Protein AF-A0AAI9TWX5-F1 (afdb_monomer_lite)

InterPro domains:
  IPR007213 Methyltransferase Ppm1/Ppm2/Tcmp [PF04072] (27-143)
  IPR029063 S-adenosyl-L-methionine-dependent methyltransferase superfamily [G3DSA:3.40.50.150] (15-150)
  IPR029063 S-adenosyl-L-methionine-dependent methyltransferase superfamily [SSF53335] (21-144)

Structure (mmCIF, N/CA/C/O backbone):
data_AF-A0AAI9TWX5-F1
#
_entry.id   AF-A0AAI9TWX5-F1
#
loop_
_atom_site.group_PDB
_atom_site.id
_atom_site.type_symbol
_atom_site.label_atom_id
_atom_site.label_alt_id
_atom_site.label_comp_id
_atom_site.label_asym_id
_atom_site.label_entity_id
_atom_site.label_seq_id
_atom_site.pdbx_PDB_ins_code
_atom_site.Cartn_x
_atom_site.Cartn_y
_atom_site.Cartn_z
_atom_site.occupancy
_atom_site.B_iso_or_equiv
_atom_site.auth_seq_id
_atom_site.auth_comp_id
_atom_site.auth_asym_id
_atom_site.auth_atom_id
_atom_site.pdbx_PDB_model_num
ATOM 1 N N . MET A 1 1 ? 1.378 -24.196 -44.744 1.00 39.31 1 MET A N 1
ATOM 2 C CA . MET A 1 1 ? 2.026 -22.899 -44.456 1.00 39.31 1 MET A CA 1
ATOM 3 C C . MET A 1 1 ? 1.800 -22.598 -42.980 1.00 39.31 1 MET A C 1
ATOM 5 O O . MET A 1 1 ? 0.645 -22.384 -42.634 1.00 39.31 1 MET A O 1
ATOM 9 N N . PRO A 1 2 ? 2.807 -22.680 -42.094 1.00 39.66 2 PRO A N 1
ATOM 10 C CA . PRO A 1 2 ? 2.651 -22.270 -40.703 1.00 39.66 2 PRO A CA 1
ATOM 11 C C . PRO A 1 2 ? 3.257 -20.874 -40.489 1.00 39.66 2 PRO A C 1
ATOM 13 O O . PRO A 1 2 ? 4.423 -20.663 -40.803 1.00 39.66 2 PRO A O 1
ATOM 16 N N . SER A 1 3 ? 2.481 -19.933 -39.953 1.00 33.06 3 SER A N 1
ATOM 17 C CA . SER A 1 3 ? 2.967 -18.651 -39.409 1.00 33.06 3 SER A CA 1
ATOM 18 C C . SER A 1 3 ? 1.775 -17.883 -38.832 1.00 33.06 3 SER A C 1
ATOM 20 O O . SER A 1 3 ? 0.783 -17.742 -39.537 1.00 33.06 3 SER A O 1
ATOM 22 N N . SER A 1 4 ? 1.756 -17.319 -37.629 1.00 37.31 4 SER A N 1
ATOM 23 C CA . SER A 1 4 ? 2.656 -17.333 -36.471 1.00 37.31 4 SER A CA 1
ATOM 24 C C . SER A 1 4 ? 1.965 -16.436 -35.434 1.00 37.31 4 SER A C 1
ATOM 26 O O . SER A 1 4 ? 2.037 -15.214 -35.558 1.00 37.31 4 SER A O 1
ATOM 28 N N . ASP A 1 5 ? 1.281 -17.010 -34.445 1.00 36.19 5 ASP A N 1
ATOM 29 C CA . ASP A 1 5 ? 0.771 -16.244 -33.303 1.00 36.19 5 ASP A CA 1
ATOM 30 C C . ASP A 1 5 ? 1.922 -16.003 -32.325 1.00 36.19 5 ASP A C 1
ATOM 32 O O . ASP A 1 5 ? 2.301 -16.869 -31.538 1.00 36.19 5 ASP A O 1
ATOM 36 N N . SER A 1 6 ? 2.525 -14.817 -32.396 1.00 36.66 6 SER A N 1
ATOM 37 C CA . SER A 1 6 ? 3.521 -14.366 -31.428 1.00 36.66 6 SER A CA 1
ATOM 38 C C . SER A 1 6 ? 2.840 -13.607 -30.285 1.00 36.66 6 SER A C 1
ATOM 40 O O . SER A 1 6 ? 2.876 -12.377 -30.231 1.00 36.66 6 SER A O 1
ATOM 42 N N . SER A 1 7 ? 2.232 -14.330 -29.342 1.00 40.00 7 SER A N 1
ATOM 43 C CA . SER A 1 7 ? 1.865 -13.782 -28.031 1.00 40.00 7 SER A CA 1
ATOM 44 C C . SER A 1 7 ? 3.124 -13.670 -27.161 1.00 40.00 7 SER A C 1
ATOM 46 O O . SER A 1 7 ? 3.442 -14.551 -26.360 1.00 40.00 7 SER A O 1
ATOM 48 N N . GLY A 1 8 ? 3.899 -12.605 -27.373 1.00 31.39 8 GLY A N 1
ATOM 49 C CA . GLY A 1 8 ? 5.125 -12.332 -26.627 1.00 31.39 8 GLY A CA 1
ATOM 50 C C . GLY A 1 8 ? 4.840 -11.847 -25.206 1.00 31.39 8 GLY A C 1
ATOM 51 O O . GLY A 1 8 ? 4.739 -10.646 -24.970 1.00 31.39 8 GLY A O 1
ATOM 52 N N . GLY A 1 9 ? 4.747 -12.771 -24.248 1.00 33.78 9 GLY A N 1
ATOM 53 C CA . GLY A 1 9 ? 4.851 -12.442 -22.827 1.00 33.78 9 GLY A CA 1
ATOM 54 C C . GLY A 1 9 ? 6.259 -11.930 -22.507 1.00 33.78 9 GLY A C 1
ATOM 55 O O . GLY A 1 9 ? 7.243 -12.648 -22.680 1.00 33.78 9 GLY A O 1
ATOM 56 N N . LEU A 1 10 ? 6.379 -10.683 -22.049 1.00 40.03 10 LEU A N 1
ATOM 57 C CA . LEU A 1 10 ? 7.657 -10.092 -21.640 1.00 40.03 10 LEU A CA 1
ATOM 58 C C . LEU A 1 10 ? 7.963 -10.431 -20.175 1.00 40.03 10 LEU A C 1
ATOM 60 O O . LEU A 1 10 ? 7.871 -9.580 -19.296 1.00 40.03 10 LEU A O 1
ATOM 64 N N . GLY A 1 11 ? 8.356 -11.677 -19.914 1.00 43.06 11 GLY A N 1
ATOM 65 C CA . GLY A 1 11 ? 8.898 -12.077 -18.615 1.00 43.06 11 GLY A CA 1
ATOM 66 C C . GLY A 1 11 ? 10.369 -11.710 -18.478 1.00 43.06 11 GLY A C 1
ATOM 67 O O . GLY A 1 11 ? 11.186 -12.208 -19.250 1.00 43.06 11 GLY A O 1
ATOM 68 N N . LYS A 1 12 ? 10.722 -10.855 -17.507 1.00 43.06 12 LYS A N 1
ATOM 69 C CA . LYS A 1 12 ? 12.115 -10.634 -17.073 1.00 43.06 12 LYS A CA 1
ATOM 70 C C . LYS A 1 12 ? 12.163 -10.357 -15.560 1.00 43.06 12 LYS A C 1
ATOM 72 O O . LYS A 1 12 ? 11.802 -9.268 -15.128 1.00 43.06 12 LYS A O 1
ATOM 77 N N . GLY A 1 13 ? 12.602 -11.368 -14.797 1.00 52.06 13 GLY A N 1
ATOM 78 C CA . GLY A 1 13 ? 12.631 -11.444 -13.323 1.00 52.06 13 GLY A CA 1
ATOM 79 C C . GLY A 1 13 ? 11.756 -12.592 -12.784 1.00 52.06 13 GLY A C 1
ATOM 80 O O . GLY A 1 13 ? 10.927 -13.117 -13.522 1.00 52.06 13 GLY A O 1
ATOM 81 N N . LYS A 1 14 ? 11.896 -12.991 -11.503 1.00 47.78 14 LYS A N 1
ATOM 82 C CA . LYS A 1 14 ? 11.031 -14.023 -10.859 1.00 47.78 14 LYS A CA 1
ATOM 83 C C . LYS A 1 14 ? 9.537 -13.629 -10.855 1.00 47.78 14 LYS A C 1
ATOM 85 O O . LYS A 1 14 ? 8.672 -14.450 -10.575 1.00 47.78 14 LYS A O 1
ATOM 90 N N . VAL A 1 15 ? 9.255 -12.377 -11.208 1.00 50.12 15 VAL A N 1
ATOM 91 C CA . VAL A 1 15 ? 7.939 -11.772 -11.356 1.00 50.12 15 VAL A CA 1
ATOM 92 C C . VAL A 1 15 ? 7.678 -11.560 -12.854 1.00 50.12 15 VAL A C 1
ATOM 94 O O . VAL A 1 15 ? 8.279 -10.697 -13.490 1.00 50.12 15 VAL A O 1
ATOM 97 N N . THR A 1 16 ? 6.805 -12.384 -13.435 1.00 50.84 16 THR A N 1
ATOM 98 C CA . THR A 1 16 ? 6.336 -12.236 -14.824 1.00 50.84 16 THR A CA 1
ATOM 99 C C . THR A 1 16 ? 4.985 -11.542 -14.774 1.00 50.84 16 THR A C 1
ATOM 101 O O . THR A 1 16 ? 4.059 -12.099 -14.190 1.00 50.84 16 THR A O 1
ATOM 104 N N . LEU A 1 17 ? 4.865 -10.341 -15.346 1.00 53.94 17 LEU A N 1
ATOM 105 C CA . LEU A 1 17 ? 3.608 -9.593 -15.340 1.00 53.94 17 LEU A CA 1
ATOM 106 C C . LEU A 1 17 ? 3.146 -9.292 -16.768 1.00 53.94 17 LEU A C 1
ATOM 108 O O . LEU A 1 17 ? 3.936 -8.828 -17.586 1.00 53.94 17 LEU A O 1
ATOM 112 N N . SER A 1 18 ? 1.875 -9.562 -17.073 1.00 52.69 18 SER A N 1
ATOM 113 C CA . SER A 1 18 ? 1.251 -9.310 -18.381 1.00 52.69 18 SER A CA 1
ATOM 114 C C . SER A 1 18 ? -0.082 -8.567 -18.232 1.00 52.69 18 SER A C 1
ATOM 116 O O . SER A 1 18 ? -0.907 -8.936 -17.394 1.00 52.69 18 SER A O 1
ATOM 118 N N . GLY A 1 19 ? -0.334 -7.549 -19.063 1.00 58.41 19 GLY A N 1
ATOM 119 C CA . GLY A 1 19 ? -1.632 -6.863 -19.146 1.00 58.41 19 GLY A CA 1
ATOM 120 C C . GLY A 1 19 ? -1.969 -6.012 -17.913 1.00 58.41 19 GLY A C 1
ATOM 121 O O . GLY A 1 19 ? -1.218 -5.110 -17.557 1.00 58.41 19 GLY A O 1
ATOM 122 N N . ALA A 1 20 ? -3.099 -6.290 -17.245 1.00 57.56 20 ALA A N 1
ATOM 123 C CA . ALA A 1 20 ? -3.622 -5.516 -16.103 1.00 57.56 20 ALA A CA 1
ATOM 124 C C . ALA A 1 20 ? -2.606 -5.301 -14.958 1.00 57.56 20 ALA A C 1
ATOM 126 O O . ALA A 1 20 ? -2.674 -4.309 -14.231 1.00 57.56 20 ALA A O 1
ATOM 127 N N . GLN A 1 21 ? -1.629 -6.200 -14.831 1.00 64.94 21 GLN A N 1
ATOM 128 C CA . GLN A 1 21 ? -0.552 -6.114 -13.849 1.00 64.94 21 GLN A CA 1
ATOM 129 C C . GLN A 1 21 ? 0.410 -4.931 -14.092 1.00 64.94 21 GLN A C 1
ATOM 131 O O . GLN A 1 21 ? 0.963 -4.394 -13.132 1.00 64.94 21 GLN A O 1
ATOM 136 N N . GLU A 1 22 ? 0.554 -4.443 -15.331 1.00 66.62 22 GLU A N 1
ATOM 137 C CA . GLU A 1 22 ? 1.348 -3.238 -15.626 1.00 66.62 22 GLU A CA 1
ATOM 138 C C . GLU A 1 22 ? 0.706 -1.978 -15.024 1.00 66.62 22 GLU A C 1
ATOM 140 O O . GLU A 1 22 ? 1.395 -1.131 -14.454 1.00 66.62 22 GLU A O 1
ATOM 145 N N . THR A 1 23 ? -0.629 -1.868 -15.067 1.00 71.25 23 THR A N 1
ATOM 146 C CA . THR A 1 23 ? -1.355 -0.743 -14.451 1.00 71.25 23 THR A CA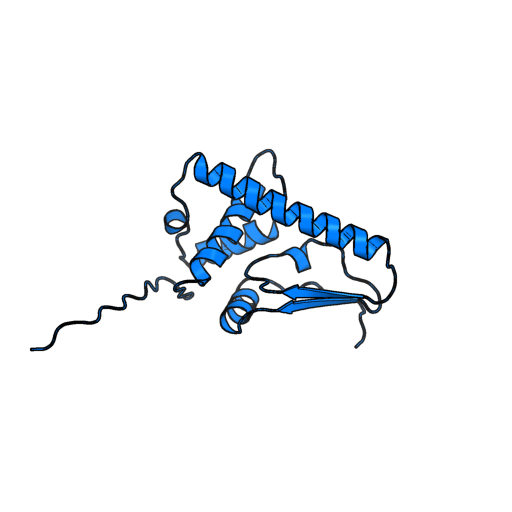 1
ATOM 147 C C . THR A 1 23 ? -1.225 -0.748 -12.923 1.00 71.25 23 THR A C 1
ATOM 149 O O . THR A 1 23 ? -1.092 0.315 -12.307 1.00 71.25 23 THR A O 1
ATOM 152 N N . LEU A 1 24 ? -1.202 -1.930 -12.295 1.00 82.38 24 LEU A N 1
ATOM 153 C CA . LEU A 1 24 ? -0.967 -2.068 -10.852 1.00 82.38 24 LEU A CA 1
ATOM 154 C C . LEU A 1 24 ? 0.391 -1.478 -10.455 1.00 82.38 24 LEU A C 1
ATOM 156 O O . LEU A 1 24 ? 0.459 -0.635 -9.553 1.00 82.38 24 LEU A O 1
ATOM 160 N N . LEU A 1 25 ? 1.449 -1.862 -11.175 1.00 86.81 25 LEU A N 1
ATOM 161 C CA . LEU A 1 25 ? 2.804 -1.362 -10.944 1.00 86.81 25 LEU A CA 1
ATOM 162 C C . LEU A 1 25 ? 2.954 0.125 -11.260 1.00 86.81 25 LEU A C 1
ATOM 164 O O . LEU A 1 25 ? 3.676 0.820 -10.548 1.00 86.81 25 LEU A O 1
ATOM 168 N N . LEU A 1 26 ? 2.242 0.634 -12.267 1.00 87.56 26 LEU A N 1
ATOM 169 C CA . LEU A 1 26 ? 2.246 2.056 -12.600 1.00 87.56 26 LEU A CA 1
ATOM 170 C C . LEU A 1 26 ? 1.754 2.907 -11.420 1.00 87.56 26 LEU A C 1
ATOM 172 O O . LEU A 1 26 ? 2.400 3.886 -11.045 1.00 87.56 26 LEU A O 1
ATOM 176 N N . THR A 1 27 ? 0.628 2.534 -10.800 1.00 91.31 27 THR A N 1
ATOM 177 C CA . THR A 1 27 ? 0.101 3.304 -9.660 1.00 91.31 27 THR A CA 1
ATOM 178 C C . THR A 1 27 ? 0.943 3.137 -8.396 1.00 91.31 27 THR A C 1
ATOM 180 O O . THR A 1 27 ? 1.068 4.090 -7.628 1.00 91.31 27 THR A O 1
ATOM 183 N N . LEU A 1 28 ? 1.535 1.958 -8.182 1.00 93.62 28 LEU A N 1
ATOM 184 C CA . LEU A 1 28 ? 2.502 1.721 -7.109 1.00 93.62 28 LEU A CA 1
ATOM 185 C C . LEU A 1 28 ? 3.724 2.634 -7.268 1.00 93.62 28 LEU A C 1
ATOM 187 O O . LEU A 1 28 ? 4.077 3.368 -6.348 1.00 93.62 28 LEU A O 1
ATOM 191 N N . PHE A 1 29 ? 4.317 2.648 -8.461 1.00 92.25 29 PHE A N 1
ATOM 192 C CA . PHE A 1 29 ? 5.481 3.468 -8.764 1.00 92.25 29 PHE A CA 1
ATOM 193 C C . PHE A 1 29 ? 5.181 4.967 -8.668 1.00 92.25 29 PHE A C 1
ATOM 195 O O . PHE A 1 29 ? 5.991 5.722 -8.140 1.00 92.25 29 PHE A O 1
ATOM 202 N N . ALA A 1 30 ? 3.997 5.402 -9.103 1.00 93.06 30 ALA A N 1
ATOM 203 C CA . ALA A 1 30 ? 3.527 6.774 -8.926 1.00 93.06 30 ALA A CA 1
ATOM 204 C C . ALA A 1 30 ? 3.504 7.213 -7.450 1.00 93.06 30 ALA A C 1
ATOM 206 O O . ALA A 1 30 ? 3.964 8.311 -7.137 1.00 93.06 30 ALA A O 1
ATOM 207 N N . ARG A 1 31 ? 3.024 6.357 -6.537 1.00 95.81 31 ARG A N 1
ATOM 208 C CA . ARG A 1 31 ? 3.035 6.650 -5.092 1.00 95.81 31 ARG A CA 1
ATOM 209 C C . ARG A 1 31 ? 4.450 6.661 -4.513 1.00 95.81 31 ARG A C 1
ATOM 211 O O . ARG A 1 31 ? 4.757 7.534 -3.709 1.00 95.81 31 ARG A O 1
ATOM 218 N N . ALA A 1 32 ? 5.328 5.766 -4.969 1.00 95.44 32 ALA A N 1
ATOM 219 C CA . ALA A 1 32 ? 6.743 5.804 -4.597 1.00 95.44 32 ALA A CA 1
ATOM 220 C C . ALA A 1 32 ? 7.425 7.105 -5.066 1.00 95.44 32 ALA A C 1
ATOM 222 O O . ALA A 1 32 ? 8.174 7.715 -4.313 1.00 95.44 32 ALA A O 1
ATOM 223 N N . LYS A 1 33 ? 7.114 7.586 -6.279 1.00 93.44 33 LYS A N 1
ATOM 224 C CA . LYS A 1 33 ? 7.616 8.873 -6.790 1.00 93.44 33 LYS A CA 1
ATOM 225 C C . LYS A 1 33 ? 7.110 10.081 -6.015 1.00 93.44 33 LYS A C 1
ATOM 227 O O . LYS A 1 33 ? 7.870 11.026 -5.828 1.00 93.44 33 LYS A O 1
ATOM 232 N N . ASP A 1 34 ? 5.863 10.051 -5.553 1.00 95.75 34 ASP A N 1
ATOM 233 C CA . ASP A 1 34 ? 5.361 11.058 -4.618 1.00 95.75 34 ASP A CA 1
ATOM 234 C C . ASP A 1 34 ? 6.163 11.043 -3.311 1.00 95.75 34 ASP A C 1
ATOM 236 O O . ASP A 1 34 ? 6.636 12.097 -2.897 1.00 95.75 34 ASP A O 1
ATOM 240 N N . ALA A 1 35 ? 6.388 9.863 -2.722 1.00 96.56 35 ALA A N 1
ATOM 241 C CA . ALA A 1 35 ? 7.137 9.694 -1.474 1.00 96.56 35 ALA A CA 1
ATOM 242 C C . ALA A 1 35 ? 8.618 10.120 -1.564 1.00 96.56 35 ALA A C 1
ATOM 244 O O . ALA A 1 35 ? 9.169 10.608 -0.583 1.00 96.56 35 ALA A O 1
ATOM 245 N N . GLU A 1 36 ? 9.254 9.978 -2.733 1.00 94.38 36 GLU A N 1
ATOM 246 C CA . GLU A 1 36 ? 10.614 10.478 -3.004 1.00 94.38 36 GLU A CA 1
ATOM 247 C C . GLU A 1 36 ? 10.674 12.011 -3.179 1.00 94.38 36 GLU A C 1
ATOM 249 O O . GLU A 1 36 ? 11.760 12.595 -3.180 1.00 94.38 36 GLU A O 1
ATOM 254 N N . SER A 1 37 ? 9.535 12.682 -3.388 1.00 93.00 37 SER A N 1
ATOM 255 C CA . SER A 1 37 ? 9.510 14.120 -3.671 1.00 93.00 37 SER A CA 1
ATOM 256 C C . SER A 1 37 ? 9.792 14.967 -2.424 1.00 93.00 37 SER A C 1
ATOM 258 O O . SER A 1 37 ? 9.544 14.562 -1.293 1.00 93.00 37 SER A O 1
ATOM 260 N N . SER A 1 38 ? 10.260 16.204 -2.618 1.00 93.88 38 SER A N 1
ATOM 261 C CA . SER A 1 38 ? 10.533 17.131 -1.507 1.00 93.88 38 SER A CA 1
ATOM 262 C C . SER A 1 38 ? 9.276 17.621 -0.778 1.00 93.88 38 SER A C 1
ATOM 264 O O . SER A 1 38 ? 9.377 18.198 0.305 1.00 93.88 38 SER A O 1
ATOM 266 N N . ARG A 1 39 ? 8.093 17.442 -1.380 1.00 95.00 39 ARG A N 1
ATOM 267 C CA . ARG A 1 39 ? 6.789 17.858 -0.844 1.00 95.00 39 ARG A CA 1
ATOM 268 C C . ARG A 1 39 ? 5.727 16.804 -1.195 1.00 95.00 39 ARG A C 1
ATOM 270 O O . ARG A 1 39 ? 4.881 17.075 -2.050 1.00 95.00 39 ARG A O 1
ATOM 277 N N . PRO A 1 40 ? 5.780 15.614 -0.571 1.00 96.69 40 PRO A N 1
ATOM 278 C CA . PRO A 1 40 ? 4.882 14.513 -0.901 1.00 96.69 40 PRO A CA 1
ATOM 279 C C . PRO A 1 40 ? 3.430 14.844 -0.530 1.00 96.69 40 PRO A C 1
ATOM 281 O O . PRO A 1 40 ? 3.167 15.434 0.520 1.00 96.69 40 PRO A O 1
ATOM 284 N N . ILE A 1 41 ? 2.474 14.435 -1.368 1.00 97.75 41 ILE A N 1
ATOM 285 C CA . ILE A 1 41 ? 1.034 14.562 -1.095 1.00 97.75 41 ILE A CA 1
ATOM 286 C C . ILE A 1 41 ? 0.573 13.455 -0.147 1.00 97.75 41 ILE A C 1
ATOM 288 O O . ILE A 1 41 ? -0.197 13.697 0.785 1.00 97.75 41 ILE A O 1
ATOM 292 N N . LEU A 1 42 ? 1.009 12.226 -0.420 1.00 98.00 42 LEU A N 1
ATOM 293 C CA . LEU A 1 42 ? 0.597 11.026 0.297 1.00 98.00 42 LEU A CA 1
ATOM 294 C C . LEU A 1 42 ? 1.707 10.486 1.188 1.00 98.00 42 LEU A C 1
ATOM 296 O O . LEU A 1 42 ? 1.417 10.013 2.285 1.00 98.00 42 LEU A O 1
ATOM 300 N N . ASN A 1 43 ? 2.954 10.582 0.723 1.00 97.69 43 ASN A N 1
ATOM 301 C CA . ASN A 1 43 ? 4.133 10.083 1.424 1.00 97.69 43 ASN A CA 1
ATOM 302 C C . ASN A 1 43 ? 4.050 8.580 1.760 1.00 97.69 43 ASN A C 1
ATOM 304 O O . ASN A 1 43 ? 4.261 8.157 2.896 1.00 97.69 43 ASN A O 1
ATOM 308 N N . ASP A 1 44 ? 3.695 7.766 0.766 1.00 97.81 44 ASP A N 1
ATOM 309 C CA . ASP A 1 44 ? 3.540 6.317 0.908 1.00 97.81 44 ASP A CA 1
ATOM 310 C C . ASP A 1 44 ? 4.902 5.607 0.976 1.00 97.81 44 ASP A C 1
ATOM 312 O O . ASP A 1 44 ? 5.418 5.112 -0.026 1.00 97.81 44 ASP A O 1
ATOM 316 N N . GLN A 1 45 ? 5.489 5.572 2.174 1.00 97.19 45 GLN A N 1
ATOM 317 C CA . GLN A 1 45 ? 6.786 4.928 2.418 1.00 97.19 45 GLN A CA 1
ATOM 318 C C . GLN A 1 45 ? 6.745 3.415 2.156 1.00 97.19 45 GLN A C 1
ATOM 320 O O . GLN A 1 45 ? 7.706 2.855 1.643 1.00 97.19 45 GLN A O 1
ATOM 325 N N . TYR A 1 46 ? 5.600 2.762 2.374 1.00 96.62 46 TYR A N 1
ATOM 326 C CA . TYR A 1 46 ? 5.433 1.352 2.016 1.00 96.62 46 TYR A CA 1
ATOM 327 C C . TYR A 1 46 ? 5.540 1.138 0.504 1.00 96.62 46 TYR A C 1
ATOM 329 O O . TYR A 1 46 ? 6.206 0.208 0.062 1.00 96.62 46 TYR A O 1
ATOM 337 N N . ALA A 1 47 ? 4.918 1.998 -0.312 1.00 95.94 47 ALA A N 1
ATOM 338 C CA . ALA A 1 47 ? 5.070 1.917 -1.764 1.00 95.94 47 ALA A CA 1
ATOM 339 C C . ALA A 1 47 ? 6.527 2.113 -2.202 1.00 95.94 47 ALA A C 1
ATOM 341 O O . ALA A 1 47 ? 6.971 1.433 -3.128 1.00 95.94 47 ALA A O 1
ATOM 342 N N . LEU A 1 48 ? 7.263 3.013 -1.543 1.00 95.75 48 LEU A N 1
ATOM 343 C CA . LEU A 1 48 ? 8.685 3.224 -1.806 1.00 95.75 48 LEU A CA 1
ATOM 344 C C . LEU A 1 48 ? 9.506 1.957 -1.522 1.00 95.75 48 LEU A C 1
ATOM 346 O O . LEU A 1 48 ? 10.243 1.506 -2.403 1.00 95.75 48 LEU A O 1
ATOM 350 N N . ASP A 1 49 ? 9.303 1.339 -0.359 1.00 95.56 49 ASP A N 1
ATOM 351 C CA . ASP A 1 49 ? 9.98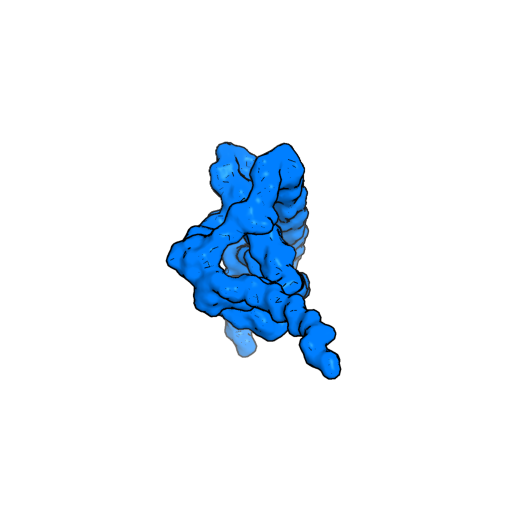3 0.101 0.038 1.00 95.56 49 ASP A CA 1
ATOM 352 C C . ASP A 1 49 ? 9.672 -1.057 -0.921 1.00 95.56 49 ASP A C 1
ATOM 354 O O . ASP A 1 49 ? 10.579 -1.737 -1.405 1.00 95.56 49 ASP A O 1
ATOM 358 N N . ILE A 1 50 ? 8.394 -1.245 -1.272 1.00 94.25 50 ILE A N 1
ATOM 359 C CA . ILE A 1 50 ? 7.955 -2.294 -2.206 1.00 94.25 50 ILE A CA 1
ATOM 360 C C . ILE A 1 50 ? 8.598 -2.087 -3.584 1.00 94.25 50 ILE A C 1
ATOM 362 O O . ILE A 1 50 ? 9.076 -3.039 -4.203 1.00 94.25 50 ILE A O 1
ATOM 366 N N . VAL A 1 51 ? 8.637 -0.847 -4.084 1.00 93.31 51 VAL A N 1
ATOM 367 C CA . VAL A 1 51 ? 9.293 -0.529 -5.362 1.00 93.31 51 VAL A CA 1
ATOM 368 C C . VAL A 1 51 ? 10.787 -0.823 -5.300 1.00 93.31 51 VAL A C 1
ATOM 370 O O . VAL A 1 51 ? 11.329 -1.330 -6.283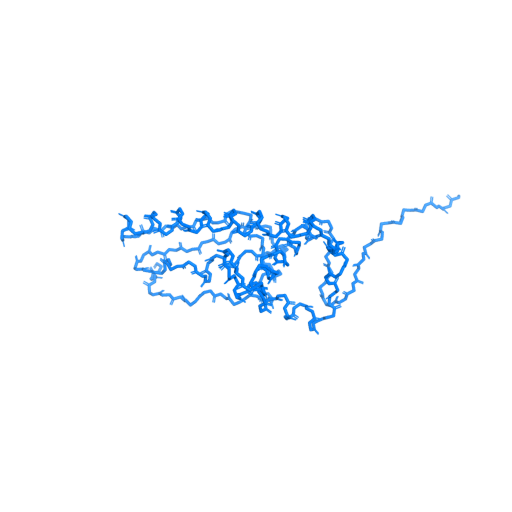 1.00 93.31 51 VAL A O 1
ATOM 373 N N . SER A 1 52 ? 11.452 -0.531 -4.178 1.00 92.75 52 SER A N 1
ATOM 374 C CA . SER A 1 52 ? 12.861 -0.886 -3.985 1.00 92.75 52 SER A CA 1
ATOM 375 C C . SER A 1 52 ? 13.059 -2.399 -4.053 1.00 92.75 52 SER A C 1
ATOM 377 O O . SER A 1 52 ? 13.841 -2.869 -4.874 1.00 92.75 52 SER A O 1
ATOM 379 N N . GLN A 1 53 ? 12.270 -3.173 -3.303 1.00 91.50 53 GLN A N 1
ATOM 380 C CA . GLN A 1 53 ? 12.343 -4.636 -3.312 1.00 91.50 53 GLN A CA 1
ATOM 381 C C . GLN A 1 53 ? 12.111 -5.225 -4.714 1.00 91.50 53 GLN A C 1
ATOM 383 O O . GLN A 1 53 ? 12.809 -6.150 -5.126 1.00 91.50 53 GLN A O 1
ATOM 388 N N . ILE A 1 54 ? 11.146 -4.694 -5.472 1.00 88.81 54 ILE A N 1
ATOM 389 C CA . ILE A 1 54 ? 10.860 -5.151 -6.840 1.00 88.81 54 ILE A CA 1
ATOM 390 C C . ILE A 1 54 ? 12.025 -4.819 -7.795 1.00 88.81 54 ILE A C 1
ATOM 392 O O . ILE A 1 54 ? 12.369 -5.640 -8.649 1.00 88.81 54 ILE A O 1
ATOM 396 N N . LYS A 1 55 ? 12.670 -3.652 -7.641 1.00 88.62 55 LYS A N 1
ATOM 397 C CA . LYS A 1 55 ? 13.885 -3.299 -8.402 1.00 88.62 55 LYS A CA 1
ATOM 398 C C . LYS A 1 55 ? 15.043 -4.241 -8.081 1.00 88.62 55 LYS A C 1
ATOM 400 O O . LYS A 1 55 ? 15.707 -4.699 -9.008 1.00 88.62 55 LYS A O 1
ATOM 405 N N . ASP A 1 56 ? 15.245 -4.574 -6.808 1.00 89.00 56 ASP A N 1
ATOM 406 C CA . ASP A 1 56 ? 16.312 -5.482 -6.365 1.00 89.00 56 ASP A CA 1
ATOM 407 C C . ASP A 1 56 ? 16.131 -6.905 -6.921 1.00 89.00 56 ASP A C 1
ATOM 409 O O . ASP A 1 56 ? 17.100 -7.628 -7.146 1.00 89.00 56 ASP A O 1
ATOM 413 N N . GLN A 1 57 ? 14.891 -7.295 -7.233 1.00 84.81 57 GLN A N 1
ATOM 414 C CA . GLN A 1 57 ? 14.560 -8.548 -7.924 1.00 84.81 57 GLN A CA 1
ATOM 415 C C . GLN A 1 57 ? 14.728 -8.482 -9.457 1.00 84.81 57 GLN A C 1
ATOM 417 O O . GLN A 1 57 ? 14.443 -9.461 -10.154 1.00 84.81 57 GLN A O 1
ATOM 422 N N . GLY A 1 58 ? 15.201 -7.352 -9.990 1.00 82.56 58 GLY A N 1
ATOM 423 C CA . GLY A 1 58 ? 15.567 -7.174 -11.395 1.00 82.56 58 GLY A CA 1
ATOM 424 C C . GLY A 1 58 ? 14.479 -6.581 -12.294 1.00 82.56 58 GLY A C 1
ATOM 425 O O . GLY A 1 58 ? 14.652 -6.575 -13.513 1.00 82.56 58 GLY A O 1
ATOM 426 N N . TYR A 1 59 ? 13.369 -6.081 -11.740 1.00 82.31 59 TYR A N 1
ATOM 427 C CA . TYR A 1 59 ? 12.331 -5.430 -12.543 1.00 82.31 59 TYR A CA 1
ATOM 428 C C . TYR A 1 59 ? 12.693 -3.971 -12.867 1.00 82.31 59 TYR A C 1
ATOM 430 O O . TYR A 1 59 ? 12.994 -3.169 -11.980 1.00 82.31 59 TYR A O 1
ATOM 438 N N . ASP A 1 60 ? 12.600 -3.597 -14.146 1.00 80.62 60 ASP A N 1
ATOM 439 C CA . ASP A 1 60 ? 12.889 -2.237 -14.608 1.00 80.62 60 ASP A CA 1
ATOM 440 C C . ASP A 1 60 ? 11.617 -1.383 -14.763 1.00 80.62 60 ASP A C 1
ATOM 442 O O . ASP A 1 60 ? 10.888 -1.461 -15.758 1.00 80.62 60 ASP A O 1
ATOM 446 N N . PHE A 1 61 ? 11.394 -0.484 -13.800 1.00 79.25 61 PHE A N 1
ATOM 447 C CA . PHE A 1 61 ? 10.283 0.470 -13.825 1.00 79.25 61 PHE A CA 1
ATOM 448 C C . PHE A 1 61 ? 10.395 1.545 -14.915 1.00 79.25 61 PHE A C 1
ATOM 450 O O . PHE A 1 61 ? 9.380 2.177 -15.211 1.00 79.25 61 PHE A O 1
ATOM 457 N N . LYS A 1 62 ? 11.554 1.739 -15.567 1.00 70.56 62 LYS A N 1
ATOM 458 C CA . LYS A 1 62 ? 11.701 2.718 -16.665 1.00 70.56 62 LYS A CA 1
ATOM 459 C C . LYS A 1 62 ? 10.732 2.449 -17.813 1.00 70.56 62 LYS A C 1
ATOM 461 O O . LYS A 1 62 ? 10.288 3.384 -18.468 1.00 70.56 62 LYS A O 1
ATOM 466 N N . ARG A 1 63 ? 10.345 1.186 -18.018 1.00 61.75 63 ARG A N 1
ATOM 467 C CA . ARG A 1 63 ? 9.345 0.790 -19.023 1.00 61.75 63 ARG A CA 1
ATOM 468 C C . ARG A 1 63 ? 7.928 1.256 -18.689 1.00 61.75 63 ARG A C 1
ATOM 470 O O . ARG A 1 63 ? 7.102 1.373 -19.582 1.00 61.75 63 ARG A O 1
ATOM 477 N N . THR A 1 64 ? 7.671 1.539 -17.415 1.00 61.16 64 THR A N 1
ATOM 478 C CA . THR A 1 64 ? 6.357 1.937 -16.895 1.00 61.16 64 THR A CA 1
ATOM 479 C C . THR A 1 64 ? 6.182 3.461 -16.918 1.00 61.16 64 THR A C 1
ATOM 481 O O . THR A 1 64 ? 5.066 3.949 -16.790 1.00 61.16 64 THR A O 1
ATOM 484 N N . THR A 1 65 ? 7.257 4.241 -17.099 1.00 59.94 65 THR A N 1
ATOM 485 C CA . THR A 1 65 ? 7.199 5.711 -17.068 1.00 59.94 65 THR A CA 1
ATOM 486 C C . THR A 1 65 ? 8.093 6.355 -18.123 1.00 59.94 65 THR A C 1
ATOM 488 O O . THR A 1 65 ? 9.318 6.322 -18.008 1.00 59.94 65 THR A O 1
ATOM 491 N N . ALA A 1 66 ? 7.495 7.047 -19.093 1.00 54.69 66 ALA A N 1
ATOM 492 C CA . ALA A 1 66 ? 8.209 8.044 -19.885 1.00 54.69 66 ALA A CA 1
ATOM 493 C C . ALA A 1 66 ? 8.390 9.302 -19.012 1.00 54.69 66 ALA A C 1
ATOM 495 O O . ALA A 1 66 ? 7.453 10.076 -18.810 1.00 54.69 66 ALA A O 1
ATOM 496 N N . GLY A 1 67 ? 9.571 9.454 -18.405 1.00 53.88 67 GLY A N 1
ATOM 497 C CA . GLY A 1 67 ? 9.896 10.557 -17.496 1.00 53.88 67 GLY A CA 1
ATOM 498 C C . GLY A 1 67 ? 9.654 11.926 -18.140 1.00 53.88 67 GLY A C 1
ATOM 499 O O . GLY A 1 67 ? 10.374 12.323 -19.049 1.00 53.88 67 GLY A O 1
ATOM 500 N N . GLY A 1 68 ? 8.632 12.640 -17.666 1.00 60.38 68 GLY A N 1
ATOM 501 C CA . GLY A 1 68 ? 8.206 13.936 -18.193 1.00 60.38 68 GLY A CA 1
ATOM 502 C C . GLY A 1 68 ? 7.111 14.585 -17.331 1.00 60.38 68 GLY A C 1
ATOM 503 O O . GLY A 1 68 ? 6.668 13.976 -16.353 1.00 60.38 68 GLY A O 1
ATOM 504 N N . PRO A 1 69 ? 6.640 15.800 -17.678 1.00 61.19 69 PRO A N 1
ATOM 505 C CA . PRO A 1 69 ? 5.614 16.536 -16.921 1.00 61.19 69 PRO A CA 1
ATOM 506 C C . PRO A 1 69 ? 4.317 15.740 -16.702 1.00 61.19 69 PRO A C 1
ATOM 508 O O . PRO A 1 69 ? 3.669 15.851 -15.662 1.00 61.19 69 PRO A O 1
ATOM 511 N N . THR A 1 70 ? 3.977 14.873 -17.657 1.00 69.94 70 THR A N 1
ATOM 512 C CA . THR A 1 70 ? 2.846 13.940 -17.587 1.00 69.94 70 THR A CA 1
ATOM 513 C C . THR A 1 70 ? 2.999 12.919 -16.457 1.00 69.94 70 THR A C 1
ATOM 515 O O . THR A 1 70 ? 2.022 12.617 -15.778 1.00 69.94 70 THR A O 1
ATOM 518 N N . THR A 1 71 ? 4.220 12.445 -16.192 1.00 74.81 71 THR A N 1
ATOM 519 C CA . THR A 1 71 ? 4.518 11.509 -15.096 1.00 74.81 71 THR A CA 1
ATOM 520 C C . THR A 1 71 ? 4.352 12.176 -13.729 1.00 74.81 71 THR A C 1
ATOM 522 O O . THR A 1 71 ? 3.810 11.557 -12.817 1.00 74.81 71 THR A O 1
ATOM 525 N N . VAL A 1 72 ? 4.747 13.446 -13.584 1.00 80.12 72 VAL A N 1
ATOM 526 C CA . VAL A 1 72 ? 4.554 14.201 -12.330 1.00 80.12 72 VAL A CA 1
ATOM 527 C C . VAL A 1 72 ? 3.067 14.437 -12.066 1.00 80.12 72 VAL A C 1
ATOM 529 O O . VAL A 1 72 ? 2.583 14.137 -10.980 1.00 80.12 72 VAL A O 1
ATOM 532 N N . MET A 1 73 ? 2.318 14.905 -13.068 1.00 85.56 73 MET A N 1
ATOM 533 C CA . MET A 1 73 ? 0.867 15.104 -12.947 1.00 85.56 73 MET A CA 1
ATOM 534 C C . MET A 1 73 ? 0.127 13.800 -12.633 1.00 85.56 73 MET A C 1
ATOM 536 O O . MET A 1 73 ? -0.790 13.786 -11.807 1.00 85.56 73 MET A O 1
ATOM 540 N N . PHE A 1 74 ? 0.541 12.695 -13.254 1.00 87.81 74 PHE A N 1
ATOM 541 C CA . PHE A 1 74 ? 0.003 11.372 -12.966 1.00 87.81 74 PHE A CA 1
ATOM 542 C C . PHE A 1 74 ? 0.302 10.936 -11.527 1.00 87.81 74 PHE A C 1
ATOM 544 O O . PHE A 1 74 ? -0.624 10.547 -10.815 1.00 87.81 74 PHE A O 1
ATOM 551 N N . ALA A 1 75 ? 1.554 11.063 -11.070 1.00 90.31 75 ALA A N 1
ATOM 552 C CA . ALA A 1 75 ? 1.933 10.750 -9.695 1.00 90.31 75 ALA A CA 1
ATOM 553 C C . ALA A 1 75 ? 1.120 11.568 -8.685 1.00 90.31 75 ALA A C 1
ATOM 555 O O . ALA A 1 75 ? 0.509 10.995 -7.784 1.00 90.31 75 ALA A O 1
ATOM 556 N N . SER A 1 76 ? 0.997 12.878 -8.907 1.00 92.31 76 SER A N 1
ATOM 557 C CA . SER A 1 76 ? 0.184 13.756 -8.064 1.00 92.31 76 SER A CA 1
ATOM 558 C C . SER A 1 76 ? -1.289 13.346 -8.037 1.00 92.31 76 SER A C 1
ATOM 560 O O . SER A 1 76 ? -1.896 13.301 -6.970 1.00 92.31 76 SER A O 1
ATOM 562 N N . SER A 1 77 ? -1.868 12.995 -9.189 1.00 93.69 77 SER A N 1
ATOM 563 C CA . SER A 1 77 ? -3.274 12.576 -9.287 1.00 93.69 77 SER A CA 1
ATOM 564 C C . SER A 1 77 ? -3.530 11.255 -8.559 1.00 93.69 77 SER A C 1
ATOM 566 O O . SER A 1 77 ? -4.508 11.119 -7.822 1.00 93.69 77 SER A O 1
ATOM 568 N N . VAL A 1 78 ? -2.632 10.278 -8.726 1.00 95.00 78 VAL A N 1
ATOM 569 C CA . VAL A 1 78 ? -2.700 8.987 -8.028 1.00 95.00 78 VAL A CA 1
ATOM 570 C C . VAL A 1 78 ? -2.580 9.185 -6.518 1.00 95.00 78 VAL A C 1
ATOM 572 O O . VAL A 1 78 ? -3.391 8.637 -5.767 1.00 95.00 78 VAL A O 1
ATOM 575 N N . SER A 1 79 ? -1.611 9.984 -6.076 1.00 97.06 79 SER A N 1
ATOM 576 C CA . SER A 1 79 ? -1.347 10.225 -4.657 1.00 97.06 79 SER A CA 1
ATOM 577 C C . SER A 1 79 ? -2.456 11.033 -3.990 1.00 97.06 79 SER A C 1
ATOM 579 O O . SER A 1 79 ? -2.901 10.677 -2.899 1.00 97.06 79 SER A O 1
ATOM 581 N N . MET A 1 80 ? -2.995 12.048 -4.669 1.00 97.94 80 MET A N 1
ATOM 582 C CA . MET A 1 80 ? -4.143 12.818 -4.185 1.00 97.94 80 MET A CA 1
ATOM 583 C C . MET A 1 80 ? -5.391 11.946 -4.042 1.00 97.94 80 MET A C 1
ATOM 585 O O . MET A 1 80 ? -6.033 11.969 -2.992 1.00 97.94 80 MET A O 1
ATOM 589 N N . ARG A 1 81 ? -5.708 11.122 -5.051 1.00 97.56 81 ARG A N 1
ATOM 590 C CA . ARG A 1 81 ? -6.832 10.177 -4.978 1.00 97.56 81 ARG A CA 1
ATOM 591 C C . ARG A 1 81 ? -6.682 9.235 -3.786 1.00 97.56 81 ARG A C 1
ATOM 593 O O . ARG A 1 81 ? -7.630 9.042 -3.028 1.00 97.56 81 ARG A O 1
ATOM 600 N N . ALA A 1 82 ? -5.495 8.666 -3.604 1.00 97.94 82 ALA A N 1
ATOM 601 C CA . ALA A 1 82 ? -5.221 7.776 -2.487 1.00 97.94 82 ALA A CA 1
ATOM 602 C C . ALA A 1 82 ? -5.366 8.498 -1.134 1.00 97.94 82 ALA A C 1
ATOM 604 O O . ALA A 1 82 ? -6.022 7.968 -0.241 1.00 97.94 82 ALA A O 1
ATOM 605 N N . ARG A 1 83 ? -4.870 9.737 -1.014 1.00 98.38 83 ARG A N 1
ATOM 606 C CA . ARG A 1 83 ? -5.001 10.558 0.199 1.00 98.38 83 ARG A CA 1
ATOM 607 C C . ARG A 1 83 ? -6.455 10.891 0.531 1.00 98.38 83 ARG A C 1
ATOM 609 O O . ARG A 1 83 ? -6.835 10.863 1.698 1.00 98.38 83 ARG A O 1
ATOM 616 N N . MET A 1 84 ? -7.278 11.190 -0.473 1.00 98.56 84 MET A N 1
ATOM 617 C CA . MET A 1 84 ? -8.709 11.435 -0.26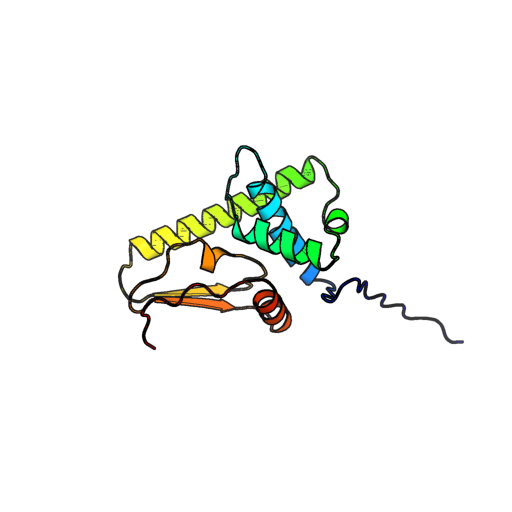9 1.00 98.56 84 MET A CA 1
ATOM 618 C C . MET A 1 84 ? -9.421 10.195 0.281 1.00 98.56 84 MET A C 1
ATOM 620 O O . MET A 1 84 ? -10.201 10.312 1.226 1.00 98.56 84 MET A O 1
ATOM 624 N N . LEU A 1 85 ? -9.117 9.009 -0.258 1.00 98.25 85 LEU A N 1
ATOM 625 C CA . LEU A 1 85 ? -9.672 7.745 0.236 1.00 98.25 85 LEU A CA 1
ATOM 626 C C . LEU A 1 85 ? -9.234 7.449 1.676 1.00 98.25 85 LEU A C 1
ATOM 628 O O . LEU A 1 85 ? -10.062 7.026 2.485 1.00 98.25 85 LEU A O 1
ATOM 632 N N . ASP A 1 86 ? -7.975 7.727 2.021 1.00 98.31 86 ASP A N 1
ATOM 633 C CA . ASP A 1 86 ? -7.482 7.599 3.396 1.00 98.31 86 ASP A CA 1
ATOM 634 C C . ASP A 1 86 ? -8.263 8.514 4.342 1.00 98.31 86 ASP A C 1
ATOM 636 O O . ASP A 1 86 ? -8.805 8.046 5.339 1.00 98.31 86 ASP A O 1
ATOM 640 N N . ILE A 1 87 ? -8.419 9.796 3.991 1.00 98.38 87 ILE A N 1
ATOM 641 C CA . ILE A 1 87 ? -9.173 10.767 4.797 1.00 98.38 87 ILE A CA 1
ATOM 642 C C . ILE A 1 87 ? -10.620 10.304 4.998 1.00 98.38 87 ILE A C 1
ATOM 644 O O . ILE A 1 87 ? -11.143 10.387 6.111 1.00 98.38 87 ILE A O 1
ATOM 648 N N . CYS A 1 88 ? -11.287 9.826 3.946 1.00 98.19 88 CYS A N 1
ATOM 649 C CA . CYS A 1 88 ? -12.649 9.300 4.045 1.00 98.19 88 CYS A CA 1
ATOM 650 C C . CYS A 1 88 ? -12.722 8.101 5.000 1.00 98.19 88 CYS A C 1
ATOM 652 O O . CYS A 1 88 ? -13.575 8.082 5.891 1.00 98.19 88 CYS A O 1
ATOM 654 N N . THR A 1 89 ? -11.793 7.155 4.862 1.00 97.75 89 THR A N 1
ATOM 655 C CA . THR A 1 89 ? -11.712 5.946 5.694 1.00 97.75 89 THR A CA 1
ATOM 656 C C . THR A 1 89 ? -11.448 6.303 7.158 1.00 97.75 89 THR A C 1
ATOM 658 O O . THR A 1 89 ? -12.199 5.910 8.048 1.00 97.75 89 THR A O 1
ATOM 661 N N . GLU A 1 90 ? -10.449 7.142 7.427 1.00 96.50 90 GLU A N 1
ATOM 662 C CA . GLU A 1 90 ? -10.109 7.612 8.772 1.00 96.50 90 GLU A CA 1
ATOM 663 C C . GLU A 1 90 ? -11.255 8.393 9.424 1.00 96.50 90 GLU A C 1
ATOM 665 O O . GLU A 1 90 ? -11.484 8.284 10.628 1.00 96.50 90 GLU A O 1
ATOM 670 N N . ARG A 1 91 ? -11.983 9.215 8.656 1.00 97.50 91 ARG A N 1
ATOM 671 C CA . ARG A 1 91 ? -13.153 9.946 9.169 1.00 97.50 91 ARG A CA 1
ATOM 672 C C . ARG A 1 91 ? -14.284 9.000 9.541 1.00 97.50 91 ARG A C 1
ATOM 674 O O . ARG A 1 91 ? -14.932 9.235 10.559 1.00 97.50 91 ARG A O 1
ATOM 681 N N . PHE A 1 92 ? -14.521 7.962 8.743 1.00 96.38 92 PHE A N 1
ATOM 682 C CA . PHE A 1 92 ? -15.511 6.940 9.062 1.00 96.38 92 PHE A CA 1
ATOM 683 C C . PHE A 1 92 ? -15.134 6.202 10.351 1.00 96.38 92 PHE A C 1
ATOM 685 O O . PHE A 1 92 ? -15.933 6.150 11.282 1.00 96.38 92 PHE A O 1
ATOM 692 N N . LEU A 1 93 ? -13.894 5.726 10.453 1.00 95.25 93 LEU A N 1
ATOM 693 C CA . LEU A 1 93 ? -13.419 4.965 11.611 1.00 95.25 93 LEU A CA 1
ATOM 694 C C . LEU A 1 93 ? -13.346 5.803 12.895 1.00 95.25 93 LEU A C 1
ATOM 696 O O . LEU A 1 93 ? -13.577 5.282 13.981 1.00 95.25 93 LEU A O 1
ATOM 700 N N . ARG A 1 94 ? -13.072 7.110 12.808 1.00 94.50 94 ARG A N 1
ATOM 701 C CA . ARG A 1 94 ? -13.123 8.004 13.982 1.00 94.50 94 ARG A CA 1
ATOM 702 C C . ARG A 1 94 ? -14.539 8.270 14.483 1.00 94.50 94 ARG A C 1
ATOM 704 O O . ARG A 1 94 ? -14.717 8.526 15.667 1.00 94.50 94 ARG A O 1
ATOM 711 N N . ARG A 1 95 ? -15.533 8.249 13.594 1.00 96.12 95 ARG A N 1
ATOM 712 C CA . ARG A 1 95 ? -16.948 8.438 13.957 1.00 96.12 95 ARG A CA 1
ATOM 713 C C . ARG A 1 95 ? -17.598 7.152 14.465 1.00 96.12 95 ARG A C 1
ATOM 715 O O . ARG A 1 95 ? -18.580 7.234 15.189 1.00 96.12 95 ARG A O 1
ATOM 722 N N . ASN A 1 96 ? -17.041 5.996 14.109 1.00 94.12 96 ASN A N 1
ATOM 723 C CA . ASN A 1 96 ? -17.565 4.676 14.448 1.00 94.12 96 ASN A CA 1
ATOM 724 C C . ASN A 1 96 ? -16.506 3.887 15.230 1.00 94.12 96 ASN A C 1
ATOM 726 O O . ASN A 1 96 ? -15.728 3.132 14.653 1.00 94.12 96 ASN A O 1
ATOM 730 N N . LEU A 1 97 ? -16.441 4.102 16.548 1.00 90.56 97 LEU A N 1
ATOM 731 C CA . LEU A 1 97 ? -15.397 3.515 17.402 1.00 90.56 97 LEU A CA 1
ATOM 732 C C . LEU A 1 97 ? -15.551 2.004 17.637 1.00 90.56 97 LEU A C 1
ATOM 734 O O . LEU A 1 97 ? -14.570 1.363 17.993 1.00 90.56 97 LEU A O 1
ATOM 738 N N . GLY A 1 98 ? -16.744 1.450 17.416 1.00 91.19 98 GLY A N 1
ATOM 739 C CA . GLY A 1 98 ? -17.018 0.022 17.580 1.00 91.19 98 GLY A CA 1
ATOM 740 C C . GLY A 1 98 ? -16.512 -0.864 16.429 1.00 91.19 98 GLY A C 1
ATOM 741 O O . GLY A 1 98 ? -15.729 -0.405 15.582 1.00 91.19 98 GLY A O 1
ATOM 742 N N . PRO A 1 99 ? -16.993 -2.122 16.387 1.00 93.12 99 PRO A N 1
ATOM 743 C CA . PRO A 1 99 ? -16.681 -3.072 15.328 1.00 93.12 99 PRO A CA 1
ATOM 744 C C . PRO A 1 99 ? -16.992 -2.512 13.940 1.00 93.12 99 PRO A C 1
ATOM 746 O O . PRO A 1 99 ? -18.040 -1.904 13.712 1.00 93.12 99 PRO A O 1
ATOM 749 N N . ALA A 1 100 ? -16.071 -2.719 13.004 1.00 93.19 100 ALA A N 1
ATOM 750 C CA . ALA A 1 100 ? -16.203 -2.244 11.634 1.00 93.19 100 ALA A CA 1
ATOM 751 C C . ALA A 1 100 ? -15.359 -3.098 10.688 1.00 93.19 100 ALA A C 1
ATOM 753 O O . ALA A 1 100 ? -14.216 -3.425 10.989 1.00 93.19 100 ALA A O 1
ATOM 754 N N . THR A 1 101 ? -15.896 -3.403 9.510 1.00 94.31 101 THR A N 1
ATOM 755 C CA . THR A 1 101 ? -15.137 -4.068 8.446 1.00 94.31 101 THR A CA 1
ATOM 756 C C . THR A 1 101 ? -14.866 -3.082 7.320 1.00 94.31 101 THR A C 1
ATOM 758 O O . THR A 1 101 ? -15.796 -2.483 6.780 1.00 94.31 101 THR A O 1
ATOM 761 N N . VAL A 1 102 ? -13.596 -2.922 6.951 1.00 95.94 102 VAL A N 1
ATOM 762 C CA . VAL A 1 102 ? -13.182 -2.194 5.751 1.00 95.94 102 VAL A CA 1
ATOM 763 C C . VAL A 1 102 ? -12.929 -3.206 4.643 1.00 95.94 102 VAL A C 1
ATOM 765 O O . VAL A 1 102 ? -12.000 -4.002 4.730 1.00 95.94 102 VAL A O 1
ATOM 768 N N . LEU A 1 103 ? -13.752 -3.164 3.596 1.00 96.88 103 LEU A N 1
ATOM 769 C CA . LEU A 1 103 ? -13.565 -3.966 2.390 1.00 96.88 103 LEU A CA 1
ATOM 770 C C . LEU A 1 103 ? -12.937 -3.104 1.292 1.00 96.88 103 LEU A C 1
ATOM 772 O O . LEU A 1 103 ? -13.557 -2.169 0.786 1.00 96.88 103 LEU A O 1
ATOM 776 N N . HIS A 1 104 ? -11.708 -3.428 0.918 1.00 96.38 104 HIS A N 1
ATOM 777 C CA . HIS A 1 104 ? -10.940 -2.729 -0.100 1.00 96.38 104 HIS A CA 1
ATOM 778 C C . HIS A 1 104 ? -10.932 -3.552 -1.390 1.00 96.38 104 HIS A C 1
ATOM 780 O O . HIS A 1 104 ? -10.157 -4.492 -1.557 1.00 96.38 104 HIS A O 1
ATOM 786 N N . LEU A 1 105 ? -11.857 -3.207 -2.284 1.00 96.31 105 LEU A N 1
ATOM 787 C CA . LEU A 1 105 ? -12.066 -3.886 -3.560 1.00 96.31 105 LEU A CA 1
ATOM 788 C C . LEU A 1 105 ? -11.041 -3.450 -4.605 1.00 96.31 105 LEU A C 1
ATOM 790 O O . LEU A 1 105 ? -10.719 -2.264 -4.686 1.00 96.31 105 LEU A O 1
ATOM 794 N N . ALA A 1 106 ? -10.602 -4.401 -5.433 1.00 93.56 106 ALA A N 1
ATOM 795 C CA . ALA A 1 106 ? -9.552 -4.197 -6.429 1.00 93.56 106 ALA A CA 1
ATOM 796 C C . ALA A 1 106 ? -8.317 -3.530 -5.793 1.00 93.56 106 ALA A C 1
ATOM 798 O O . ALA A 1 106 ? -7.825 -2.497 -6.259 1.00 93.56 106 ALA A O 1
ATOM 799 N N . CYS A 1 107 ? -7.883 -4.086 -4.653 1.00 94.38 107 CYS A N 1
ATOM 800 C CA . CYS A 1 107 ? -6.869 -3.487 -3.787 1.00 94.38 107 CYS A CA 1
ATOM 801 C C . CYS A 1 107 ? -5.501 -3.332 -4.468 1.00 94.38 107 CYS A C 1
ATOM 803 O O . CYS A 1 107 ? -4.680 -2.514 -4.036 1.00 94.38 107 CYS A O 1
ATOM 805 N N . GLY A 1 108 ? -5.243 -4.078 -5.545 1.00 93.38 108 GLY A N 1
ATOM 806 C CA . GLY A 1 108 ? -4.057 -3.928 -6.369 1.00 93.38 108 GLY A CA 1
ATOM 807 C C . GLY A 1 108 ? -2.768 -4.026 -5.559 1.00 93.38 108 GLY A C 1
ATOM 808 O O . GLY A 1 108 ? -2.584 -4.939 -4.769 1.00 93.38 108 GLY A O 1
ATOM 809 N N . MET A 1 109 ? -1.881 -3.042 -5.710 1.00 93.62 109 MET A N 1
ATOM 810 C CA . MET A 1 109 ? -0.658 -2.889 -4.900 1.00 93.62 109 MET A CA 1
ATOM 811 C C . MET A 1 109 ? -0.751 -1.704 -3.924 1.00 93.62 109 MET A C 1
ATOM 813 O O . MET A 1 109 ? 0.244 -1.053 -3.610 1.00 93.62 109 MET A O 1
ATOM 817 N N . ASP A 1 110 ? -1.961 -1.326 -3.512 1.00 95.12 110 ASP A N 1
ATOM 818 C CA . ASP A 1 110 ? -2.182 -0.215 -2.583 1.00 95.12 110 ASP A CA 1
ATOM 819 C C . ASP A 1 110 ? -1.923 -0.658 -1.130 1.00 95.12 110 ASP A C 1
ATOM 821 O O . ASP A 1 110 ? -2.410 -1.699 -0.684 1.00 95.12 110 ASP A O 1
ATOM 825 N N . SER A 1 111 ? -1.109 0.120 -0.415 1.00 95.75 111 SER A N 1
ATOM 826 C CA . SER A 1 111 ? -0.616 -0.114 0.948 1.00 95.75 111 SER A CA 1
ATOM 827 C C . SER A 1 111 ? -1.504 0.515 2.026 1.00 95.75 111 SER A C 1
ATOM 829 O O . SER A 1 111 ? -1.083 0.658 3.174 1.00 95.75 111 SER A O 1
ATOM 831 N N . ARG A 1 112 ? -2.737 0.921 1.692 1.00 95.56 112 ARG A N 1
ATOM 832 C CA . ARG A 1 112 ? -3.639 1.602 2.632 1.00 95.56 112 ARG A CA 1
ATOM 833 C C . ARG A 1 112 ? -3.837 0.859 3.952 1.00 95.56 112 ARG A C 1
ATOM 835 O O . ARG A 1 112 ? -3.835 1.509 4.995 1.00 95.56 112 ARG A O 1
ATOM 842 N N . SER A 1 113 ? -3.953 -0.467 3.911 1.00 94.19 113 SER A N 1
ATOM 843 C CA . SER A 1 113 ? -4.063 -1.323 5.101 1.00 94.19 113 SER A CA 1
ATOM 844 C C . SER A 1 113 ? -2.877 -1.193 6.059 1.00 94.19 113 SER A C 1
ATOM 846 O O . SER A 1 113 ? -3.028 -1.458 7.248 1.00 94.19 113 SER A O 1
ATOM 848 N N . LEU A 1 114 ? -1.717 -0.753 5.569 1.00 93.62 114 LEU A N 1
ATOM 849 C CA . LEU A 1 114 ? -0.502 -0.562 6.359 1.00 93.62 114 LEU A CA 1
ATOM 850 C C . LEU A 1 114 ? -0.390 0.852 6.934 1.00 93.62 114 LEU A C 1
ATOM 852 O O . LEU A 1 114 ? 0.175 1.032 8.007 1.00 93.62 114 LEU A O 1
ATOM 856 N N . ARG A 1 115 ? -0.923 1.865 6.239 1.00 94.44 115 ARG A N 1
ATOM 857 C CA . ARG A 1 115 ? -0.726 3.278 6.620 1.00 94.44 115 ARG A CA 1
ATOM 858 C C . ARG A 1 115 ? -1.931 3.944 7.283 1.00 94.44 115 ARG A C 1
ATOM 860 O O . ARG A 1 115 ? -1.754 4.908 8.023 1.00 94.44 115 ARG A O 1
ATOM 867 N N . VAL A 1 116 ? -3.153 3.477 7.016 1.00 95.12 116 VAL A N 1
ATOM 868 C CA . VAL A 1 116 ? -4.351 3.981 7.701 1.00 95.12 116 VAL A CA 1
ATOM 869 C C . VAL A 1 116 ? -4.424 3.336 9.077 1.00 95.12 116 VAL A C 1
ATOM 871 O O . VAL A 1 116 ? -4.310 2.124 9.210 1.00 95.12 116 VAL A O 1
ATOM 874 N N . LYS A 1 117 ? -4.661 4.139 10.115 1.00 91.31 117 LYS A N 1
ATOM 875 C CA . LYS A 1 117 ? -4.869 3.630 11.476 1.00 91.31 117 LYS A CA 1
ATOM 876 C C . LYS A 1 117 ? -6.287 3.090 11.610 1.00 91.31 117 LYS A C 1
ATOM 878 O O . LYS A 1 117 ? -7.212 3.846 11.915 1.00 91.31 117 LYS A O 1
ATOM 883 N N . TRP A 1 118 ? -6.462 1.801 11.343 1.00 92.12 118 TRP A N 1
ATOM 884 C CA . TRP A 1 118 ? -7.774 1.158 11.371 1.00 92.12 118 TRP A CA 1
ATOM 885 C C . TRP A 1 118 ? -7.942 0.152 12.501 1.00 92.12 118 TRP A C 1
ATOM 887 O O . TRP A 1 118 ? -9.080 -0.088 12.899 1.00 92.12 118 TRP A O 1
ATOM 897 N N . GLN A 1 119 ? -6.847 -0.385 13.038 1.00 89.31 119 GLN A N 1
ATOM 898 C CA . GLN A 1 119 ? -6.872 -1.400 14.083 1.00 89.31 119 GLN A CA 1
ATOM 899 C C . GLN A 1 119 ? -7.663 -0.920 15.307 1.00 89.3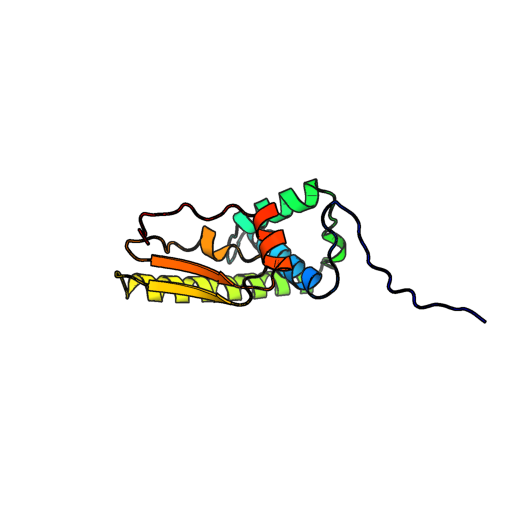1 119 GLN A C 1
ATOM 901 O O . GLN A 1 119 ? -7.578 0.235 15.729 1.00 89.31 119 GLN A O 1
ATOM 906 N N . GLY A 1 120 ? -8.448 -1.833 15.865 1.00 87.06 120 GLY A N 1
ATOM 907 C CA . GLY A 1 120 ? -9.309 -1.623 17.021 1.00 87.06 120 GLY A CA 1
ATOM 908 C C . GLY A 1 120 ? -10.104 -2.893 17.301 1.00 87.06 120 GLY A C 1
ATOM 909 O O . GLY A 1 120 ? -10.162 -3.787 16.456 1.00 87.06 120 GLY A O 1
ATOM 910 N N . GLU A 1 121 ? -10.696 -2.977 18.485 1.00 86.75 121 GLU A N 1
ATOM 911 C CA . GLU A 1 121 ? -11.499 -4.131 18.889 1.00 86.75 121 GLU A CA 1
ATOM 912 C C . GLU A 1 121 ? -12.658 -4.367 17.904 1.00 86.75 121 GLU A C 1
ATOM 914 O O . GLU A 1 121 ? -13.387 -3.440 17.540 1.00 86.75 121 GLU A O 1
ATOM 919 N N . GLY A 1 122 ? -12.785 -5.604 17.416 1.00 88.44 122 GLY A N 1
ATOM 920 C CA . GLY A 1 122 ? -13.804 -5.993 16.435 1.00 88.44 122 GLY A CA 1
ATOM 921 C C . GLY A 1 122 ? -13.648 -5.359 15.047 1.00 88.44 122 GLY A C 1
ATOM 922 O O . GLY A 1 122 ? -14.606 -5.346 14.269 1.00 88.44 122 GLY A O 1
ATOM 923 N N . ARG A 1 123 ? -12.480 -4.789 14.717 1.00 90.94 123 ARG A N 1
ATOM 924 C CA . ARG A 1 123 ? -12.227 -4.209 13.392 1.00 90.94 123 ARG A CA 1
ATOM 925 C C . ARG A 1 123 ? -11.466 -5.153 12.479 1.00 90.94 123 ARG A C 1
ATOM 927 O O . ARG A 1 123 ? -10.485 -5.767 12.884 1.00 90.94 123 ARG A O 1
ATOM 934 N N . LEU A 1 124 ? -11.892 -5.195 11.222 1.00 91.69 124 LEU A N 1
ATOM 935 C CA . LEU A 1 124 ? -11.331 -6.046 10.177 1.00 91.69 124 LEU A CA 1
ATOM 936 C C . LEU A 1 124 ? -10.976 -5.206 8.950 1.00 91.69 124 LEU A C 1
ATOM 938 O O . LEU A 1 124 ? -11.726 -4.307 8.563 1.00 91.69 124 LEU A O 1
ATOM 942 N N . TRP A 1 125 ? -9.859 -5.538 8.310 1.00 93.75 125 TRP A N 1
ATOM 943 C CA . TRP A 1 125 ? -9.502 -5.024 6.993 1.00 93.75 125 TRP A CA 1
ATOM 944 C C . TRP A 1 125 ? -9.383 -6.185 6.015 1.00 93.75 125 TRP A C 1
ATOM 946 O O . TRP A 1 125 ? -8.605 -7.109 6.234 1.00 93.75 125 TRP A O 1
ATOM 956 N N . ILE A 1 126 ? -10.139 -6.123 4.923 1.00 93.94 126 ILE A N 1
ATOM 957 C CA . ILE A 1 126 ? -10.160 -7.150 3.886 1.00 93.94 126 ILE A CA 1
ATOM 958 C C . ILE A 1 126 ? -9.725 -6.507 2.575 1.00 93.94 126 ILE A C 1
ATOM 960 O O . ILE A 1 126 ? -10.450 -5.704 1.990 1.00 93.94 126 ILE A O 1
ATOM 964 N N . ASP A 1 127 ? -8.542 -6.885 2.106 1.00 94.75 127 ASP A N 1
ATOM 965 C CA . ASP A 1 127 ? -8.061 -6.572 0.765 1.00 94.75 127 ASP A CA 1
ATOM 966 C C . ASP A 1 127 ? -8.563 -7.659 -0.202 1.00 94.75 127 ASP A C 1
ATOM 968 O O . ASP A 1 127 ? -8.212 -8.831 -0.061 1.00 94.75 127 ASP A O 1
ATOM 972 N N . ALA A 1 128 ? -9.391 -7.280 -1.178 1.00 95.19 128 ALA A N 1
ATOM 973 C CA . ALA A 1 128 ? -10.020 -8.204 -2.120 1.00 95.19 128 ALA A CA 1
ATOM 974 C C . ALA A 1 128 ? -9.645 -7.867 -3.569 1.00 95.19 128 ALA A C 1
ATOM 976 O O . ALA A 1 128 ? -9.885 -6.758 -4.047 1.00 95.19 128 ALA A O 1
ATOM 977 N N . ASP A 1 129 ? -9.083 -8.843 -4.279 1.00 94.38 129 ASP A N 1
ATOM 978 C CA . ASP A 1 129 ? -8.691 -8.739 -5.686 1.00 94.38 129 ASP A CA 1
ATOM 979 C C . ASP A 1 129 ? -8.618 -10.143 -6.316 1.00 94.38 129 ASP A C 1
ATOM 981 O O . ASP A 1 129 ? -8.894 -11.151 -5.658 1.00 94.38 129 ASP A O 1
ATOM 985 N N . ARG A 1 130 ? -8.245 -10.226 -7.595 1.00 92.81 130 ARG A N 1
ATOM 986 C CA . ARG A 1 130 ? -7.967 -11.490 -8.282 1.00 92.81 130 ARG A CA 1
ATOM 987 C C . ARG A 1 130 ? -6.824 -12.239 -7.591 1.00 92.81 130 ARG A C 1
ATOM 989 O O . ARG A 1 130 ? -5.909 -11.640 -7.028 1.00 92.81 130 ARG A O 1
ATOM 996 N N . HIS A 1 131 ? -6.871 -13.569 -7.668 1.00 90.44 131 HIS A N 1
ATOM 997 C CA . HIS A 1 131 ? -5.918 -14.456 -6.996 1.00 90.44 131 HIS A CA 1
ATOM 998 C C . HIS A 1 131 ? -4.452 -14.114 -7.306 1.00 90.44 131 HIS A C 1
ATOM 1000 O O . HIS A 1 131 ? -3.637 -14.030 -6.395 1.00 90.44 131 HIS A O 1
ATOM 1006 N N . ASP A 1 132 ? -4.132 -13.862 -8.576 1.00 87.06 132 ASP A N 1
ATOM 1007 C CA . ASP A 1 132 ? -2.788 -13.499 -9.038 1.00 87.06 132 ASP A CA 1
ATOM 1008 C C . ASP A 1 132 ? -2.280 -12.183 -8.427 1.00 87.06 132 ASP A C 1
ATOM 1010 O O . ASP A 1 132 ? -1.093 -12.047 -8.135 1.00 87.06 132 ASP A O 1
ATOM 1014 N N . VAL A 1 133 ? -3.172 -11.221 -8.182 1.00 88.88 133 VAL A N 1
ATOM 1015 C CA . VAL A 1 133 ? -2.831 -9.954 -7.521 1.00 88.88 133 VAL A CA 1
ATOM 1016 C C . VAL A 1 133 ? -2.559 -10.169 -6.036 1.00 88.88 133 VAL A C 1
ATOM 1018 O O . VAL A 1 133 ? -1.560 -9.674 -5.518 1.00 88.88 133 VAL A O 1
ATOM 1021 N N . ILE A 1 134 ? -3.413 -10.927 -5.346 1.00 91.69 134 ILE A N 1
ATOM 1022 C CA . ILE A 1 134 ? -3.229 -11.225 -3.918 1.00 91.69 134 ILE A CA 1
ATOM 1023 C C . ILE A 1 134 ? -1.954 -12.042 -3.682 1.00 91.69 134 ILE A C 1
ATOM 1025 O O . ILE A 1 134 ? -1.222 -11.780 -2.727 1.00 91.69 134 ILE A O 1
ATOM 1029 N N . GLU A 1 135 ? -1.653 -12.996 -4.561 1.00 89.00 135 GLU A N 1
ATOM 1030 C CA . GLU A 1 135 ? -0.412 -13.766 -4.510 1.00 89.00 135 GLU A CA 1
ATOM 1031 C C . GLU A 1 135 ? 0.816 -12.863 -4.673 1.00 89.00 135 GLU A C 1
ATOM 1033 O O . GLU A 1 135 ? 1.740 -12.943 -3.863 1.00 89.00 135 GLU A O 1
ATOM 1038 N N . LEU A 1 136 ? 0.795 -11.941 -5.642 1.00 85.38 136 LEU A N 1
ATOM 1039 C CA . LEU A 1 136 ? 1.863 -10.955 -5.812 1.00 85.38 136 LEU A CA 1
ATOM 1040 C C . LEU A 1 136 ? 2.020 -10.062 -4.573 1.00 85.38 136 LEU A C 1
ATOM 1042 O O . LEU A 1 136 ? 3.143 -9.867 -4.109 1.00 85.38 136 LEU A O 1
ATOM 1046 N N . ARG A 1 137 ? 0.917 -9.548 -4.005 1.00 90.50 137 ARG A N 1
ATOM 1047 C CA . ARG A 1 137 ? 0.952 -8.732 -2.777 1.00 90.50 137 ARG A CA 1
ATOM 1048 C C . ARG A 1 137 ? 1.676 -9.466 -1.655 1.00 90.50 137 ARG A C 1
ATOM 1050 O O . ARG A 1 137 ? 2.589 -8.899 -1.071 1.00 90.50 137 ARG A O 1
ATOM 1057 N N . ARG A 1 138 ? 1.336 -10.732 -1.401 1.00 89.50 138 ARG A N 1
ATOM 1058 C CA . ARG A 1 138 ? 1.944 -11.541 -0.326 1.00 89.50 138 ARG A CA 1
ATOM 1059 C C . ARG A 1 138 ? 3.445 -11.779 -0.499 1.00 89.50 138 ARG A C 1
ATOM 1061 O O . ARG A 1 138 ? 4.130 -12.057 0.478 1.00 89.50 138 ARG A O 1
ATOM 1068 N N . GLN A 1 139 ? 3.971 -11.680 -1.720 1.00 87.12 139 GLN A N 1
ATOM 1069 C CA . GLN A 1 139 ? 5.407 -11.834 -1.975 1.00 87.12 139 GLN A CA 1
ATOM 1070 C C . GLN A 1 139 ? 6.220 -10.579 -1.625 1.00 87.12 139 GLN A C 1
ATOM 1072 O O . GLN A 1 139 ? 7.421 -10.684 -1.368 1.00 87.12 139 GLN A O 1
ATOM 1077 N N . VAL A 1 140 ? 5.600 -9.393 -1.650 1.00 87.75 140 VAL A N 1
ATOM 1078 C CA . VAL A 1 140 ? 6.318 -8.105 -1.549 1.00 87.75 140 VAL A CA 1
ATOM 1079 C C . VAL A 1 140 ? 5.775 -7.156 -0.483 1.00 87.75 140 VAL A C 1
ATOM 1081 O O . VAL A 1 140 ? 6.407 -6.150 -0.183 1.00 87.75 140 VAL A O 1
ATOM 1084 N N . MET A 1 141 ? 4.619 -7.453 0.102 1.00 89.75 141 MET A N 1
ATOM 1085 C CA . MET A 1 141 ? 3.993 -6.675 1.165 1.00 89.75 141 MET A CA 1
ATOM 1086 C C . MET A 1 141 ? 3.893 -7.526 2.422 1.00 89.75 141 MET A C 1
ATOM 1088 O O . MET A 1 141 ? 3.553 -8.705 2.363 1.00 89.75 141 MET A O 1
ATOM 1092 N N . LYS A 1 142 ? 4.166 -6.907 3.568 1.00 85.31 142 LYS A N 1
ATOM 1093 C CA . LYS A 1 142 ? 3.858 -7.508 4.865 1.00 85.31 142 LYS A CA 1
ATOM 1094 C C . LYS A 1 142 ? 2.373 -7.341 5.141 1.00 85.31 142 LYS A C 1
ATOM 1096 O O . LYS A 1 142 ? 1.809 -6.303 4.798 1.00 85.31 142 LYS A O 1
ATOM 1101 N N . ASP A 1 143 ? 1.773 -8.330 5.788 1.00 82.19 143 ASP A N 1
ATOM 1102 C CA . ASP A 1 143 ? 0.448 -8.147 6.362 1.00 82.19 143 ASP A CA 1
ATOM 1103 C C . ASP A 1 143 ? 0.525 -7.109 7.497 1.00 82.19 143 ASP A C 1
ATOM 1105 O O . ASP A 1 143 ? 1.547 -7.029 8.190 1.00 82.19 143 ASP A O 1
ATOM 1109 N N . PRO A 1 144 ? -0.513 -6.273 7.679 1.00 78.81 144 PRO A N 1
ATOM 1110 C CA . PRO A 1 144 ? -0.581 -5.377 8.824 1.00 78.81 144 PRO A CA 1
ATOM 1111 C C . PRO A 1 144 ? -0.567 -6.186 10.122 1.00 78.81 144 PRO A C 1
ATOM 1113 O O . PRO A 1 144 ? -1.185 -7.248 10.197 1.00 78.81 144 PRO A O 1
ATOM 1116 N N . ASP A 1 145 ? 0.080 -5.650 11.158 1.00 72.62 145 ASP A N 1
ATOM 1117 C CA . ASP A 1 145 ? 0.058 -6.271 12.481 1.00 72.62 145 ASP A CA 1
ATOM 1118 C C . ASP A 1 145 ? -1.392 -6.493 12.925 1.00 72.62 145 ASP A C 1
ATOM 1120 O O . ASP A 1 145 ? -2.213 -5.564 12.959 1.00 72.62 145 A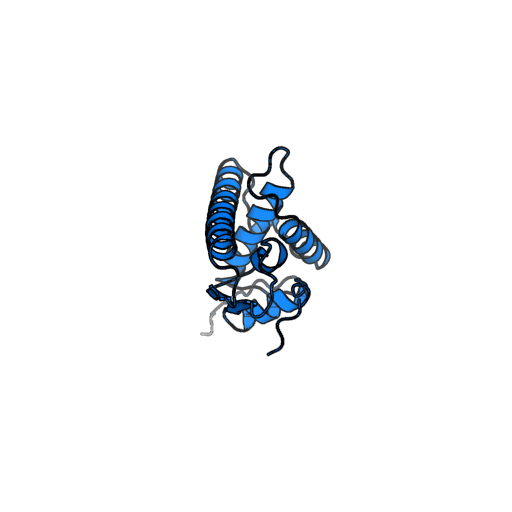SP A O 1
ATOM 1124 N N . THR A 1 146 ? -1.711 -7.741 13.262 1.00 60.62 146 THR A N 1
ATOM 1125 C CA . THR A 1 146 ? -3.020 -8.107 13.791 1.00 60.62 146 THR A CA 1
ATOM 1126 C C . THR A 1 146 ? -3.159 -7.498 15.184 1.00 60.62 146 THR A C 1
ATOM 1128 O O . THR A 1 146 ? -2.570 -7.982 16.151 1.00 60.62 146 THR A O 1
ATOM 1131 N N . GLY A 1 147 ? -3.935 -6.419 15.304 1.00 59.97 147 GLY A N 1
ATOM 1132 C CA . GLY A 1 147 ? -4.490 -6.016 16.596 1.00 59.97 147 GLY A CA 1
ATOM 1133 C C . GLY A 1 147 ? -5.465 -7.082 17.103 1.00 59.97 147 GLY A C 1
ATOM 1134 O O . GLY A 1 147 ? -5.898 -7.929 16.324 1.00 59.97 147 GLY A O 1
ATOM 1135 N N . LYS A 1 148 ? -5.826 -7.046 18.394 1.00 47.66 148 LYS A N 1
ATOM 1136 C CA . LYS A 1 148 ? -6.849 -7.929 18.985 1.00 47.66 148 LYS A CA 1
ATOM 1137 C C . LYS A 1 148 ? -8.236 -7.668 18.370 1.00 47.66 148 LYS A C 1
ATOM 1139 O O . LYS A 1 148 ? -9.086 -7.021 18.971 1.00 47.66 148 LYS A O 1
ATOM 1144 N N . GLY A 1 149 ? -8.446 -8.123 17.146 1.00 47.53 149 GLY A N 1
ATOM 1145 C CA . GLY A 1 149 ? -9.747 -8.495 16.623 1.00 47.53 149 GLY A CA 1
ATOM 1146 C C . GLY A 1 149 ? -9.813 -10.005 16.752 1.00 47.53 149 GLY A C 1
ATOM 1147 O O . GLY A 1 149 ? -9.359 -10.709 15.856 1.00 47.53 149 GLY A O 1
ATOM 1148 N N . GLU A 1 150 ? -10.244 -10.496 17.911 1.00 32.62 150 GLU A N 1
ATOM 1149 C CA . GLU A 1 150 ? -10.556 -11.918 18.043 1.00 32.62 150 GLU A CA 1
ATOM 1150 C C . GLU A 1 150 ? -11.783 -12.210 17.166 1.00 32.62 150 GLU A C 1
ATOM 1152 O O . GLU A 1 150 ? -12.737 -11.425 17.152 1.00 32.62 150 GLU A O 1
ATOM 1157 N N . TYR A 1 151 ? -11.662 -13.265 16.357 1.00 46.28 151 TYR A N 1
ATOM 1158 C CA . TYR A 1 151 ? -12.643 -13.715 15.367 1.00 46.28 151 TYR A CA 1
ATOM 1159 C C . TYR A 1 151 ? -13.872 -14.340 16.024 1.00 46.28 151 TYR A C 1
ATOM 1161 O O . TYR A 1 151 ? -13.684 -15.109 16.995 1.00 46.28 151 TYR A O 1
#

pLDDT: mean 81.71, std 19.41, range [31.39, 98.56]

Secondary structure (DSSP, 8-state):
------------SS----THHHHHHHHHHHHHHHHTSSS-SS--HHHHHHHHHHHHTT--GGGG---SHHHHHHHHHHHHHHHHHHHHHHHHHHH--S-EEEEEET-TT--HHHHS----TTEEEEEE--HHHHHHHHHH-PPPP--S---

Foldseek 3Di:
DDDDPPPDQPDDFVDGDDDPLLVLLLLLVLQLVLLPDPHRLQNPVLSVQLVVVVVVRPDDCCVSDPPDPVSNVVSNVSRNVLVVVLVVLLVVCVVPVDADEAEAEQCRLPCSQAPRPQDHANYYYHDDDDPSRVVVCVVRPDHHPHDPNDD

Organism: NCBI:txid1209917

Radius of gyration: 17.68 Å; chains: 1; bounding box: 34×41×63 Å

Sequence (151 aa):
MPSSDSSGGLGKGKVTLSGAQETLLLTLFARAKDAESSRPILNDQYALDIVSQIKDQGYDFKRTTAGGPTTVMFASSVSMRARMLDICTERFLRRNLGPATVLHLACGMDSRSLRVKWQGEGRLWIDADRHDVIELRRQVMKDPDTGKGEY